Protein AF-A0A5N5IT55-F1 (afdb_monomer_lite)

Foldseek 3Di:
DDPDDQPPFDFDDDAPVDDQADPVRHGQKFWDQDPVRDITITRDWDANPVVRHGTHRDDPVCCPVPRPPCPVPPPVPPPPDDD

Radius of gyration: 18.14 Å; chains: 1; bounding box: 72×23×34 Å

Sequence (83 aa):
MDRVKLNSFKKVEVTMATDFFSEDEKPLIWYFKTKGGEMEFFTAPGLHPITGETLRKITPYIIETYVPLHINNTDSFLPRNQE

pLDDT: mean 70.35, std 13.95, range [41.88, 88.69]

Secondary structure (DSSP, 8-state):
----------EE---TTS--B-TTS-B--EEEE-TTS-EEEESS-SB-TTT-PBPEEP-HHHHHHHS------TT--------

Structure (mmCIF, N/CA/C/O backbone):
data_AF-A0A5N5IT55-F1
#
_entry.id   AF-A0A5N5IT55-F1
#
loop_
_atom_site.group_PDB
_atom_site.id
_atom_site.type_symbol
_atom_site.label_atom_id
_atom_site.label_alt_id
_atom_site.label_comp_id
_atom_site.label_asym_id
_atom_site.label_entity_id
_atom_site.label_seq_id
_atom_site.pdbx_PDB_ins_code
_atom_site.Cartn_x
_atom_site.Cartn_y
_atom_site.Cartn_z
_atom_site.occupancy
_atom_site.B_iso_or_equiv
_atom_site.auth_seq_id
_atom_site.auth_comp_id
_atom_site.auth_asym_id
_atom_site.auth_atom_id
_atom_site.pdbx_PDB_model_num
ATOM 1 N N . MET A 1 1 ? -22.979 -16.142 15.971 1.00 41.88 1 MET A N 1
ATOM 2 C CA . MET A 1 1 ? -21.970 -15.070 16.151 1.00 41.88 1 MET A CA 1
ATOM 3 C C . MET A 1 1 ? -20.713 -15.527 15.441 1.00 41.88 1 MET A C 1
ATOM 5 O O . MET A 1 1 ? -19.841 -16.174 16.012 1.00 41.88 1 MET A O 1
ATOM 9 N N . ASP A 1 2 ? -20.725 -15.288 14.144 1.00 46.25 2 ASP A N 1
ATOM 10 C CA . ASP A 1 2 ? -20.007 -16.034 13.126 1.00 46.25 2 ASP A CA 1
ATOM 11 C C . ASP A 1 2 ? -18.611 -15.440 12.946 1.00 46.25 2 ASP A C 1
ATOM 13 O O . ASP A 1 2 ? -18.412 -14.448 12.251 1.00 46.25 2 ASP A O 1
ATOM 17 N N . ARG A 1 3 ? -17.62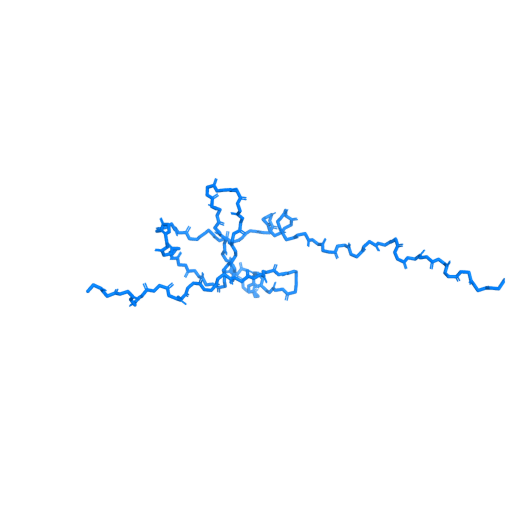7 -16.035 13.624 1.00 49.31 3 ARG A N 1
ATOM 18 C CA . ARG A 1 3 ? -16.213 -15.626 13.592 1.00 49.31 3 ARG A CA 1
ATOM 19 C C . ARG A 1 3 ? -15.490 -16.187 12.361 1.00 49.31 3 ARG A C 1
ATOM 21 O O . ARG A 1 3 ? -14.408 -16.748 12.486 1.00 49.31 3 ARG A O 1
ATOM 28 N N . VAL A 1 4 ? -16.098 -16.118 11.179 1.00 57.00 4 VAL A N 1
ATOM 29 C CA . VAL A 1 4 ? -15.509 -16.675 9.950 1.00 57.00 4 VAL A CA 1
ATOM 30 C C . VAL A 1 4 ? -15.722 -15.704 8.804 1.00 57.00 4 VAL A C 1
ATOM 32 O O . VAL A 1 4 ? -16.661 -15.836 8.030 1.00 57.00 4 VAL A O 1
ATOM 35 N N . LYS A 1 5 ? -14.863 -14.692 8.718 1.00 50.00 5 LYS A N 1
ATOM 36 C CA . LYS A 1 5 ? -14.605 -13.913 7.498 1.00 50.00 5 LYS A CA 1
ATOM 37 C C . LYS A 1 5 ? -13.579 -12.871 7.862 1.00 50.00 5 LYS A C 1
ATOM 39 O O . LYS A 1 5 ? -13.979 -11.798 8.262 1.00 50.00 5 LYS A O 1
ATOM 44 N N . LEU A 1 6 ? -12.288 -13.189 7.800 1.00 49.75 6 LEU A N 1
ATOM 45 C CA . LEU A 1 6 ? -11.264 -12.141 7.738 1.00 49.75 6 LEU A CA 1
ATOM 46 C C . LEU A 1 6 ? -9.855 -12.639 7.370 1.00 49.75 6 LEU A C 1
ATOM 48 O O . LEU A 1 6 ? -8.872 -11.979 7.671 1.00 49.75 6 LEU A O 1
ATOM 52 N N . ASN A 1 7 ? -9.719 -13.807 6.737 1.00 50.09 7 ASN A N 1
ATOM 53 C CA . ASN A 1 7 ? -8.404 -14.435 6.542 1.00 50.09 7 ASN A CA 1
ATOM 54 C C . ASN A 1 7 ? -7.774 -14.171 5.159 1.00 50.09 7 ASN A C 1
ATOM 56 O O . ASN A 1 7 ? -6.853 -14.882 4.757 1.00 50.09 7 ASN A O 1
ATOM 60 N N . SER A 1 8 ? -8.280 -13.195 4.402 1.00 48.97 8 SER A N 1
ATOM 61 C CA . SER A 1 8 ? -7.941 -13.047 2.975 1.00 48.97 8 SER A CA 1
ATOM 62 C C . SER A 1 8 ? -7.024 -11.866 2.650 1.00 48.97 8 SER A C 1
ATOM 64 O O . SER A 1 8 ? -6.730 -11.650 1.482 1.00 48.97 8 SER A O 1
ATOM 66 N N . PHE A 1 9 ? -6.529 -11.139 3.653 1.00 56.66 9 PHE A N 1
ATOM 67 C CA . PHE A 1 9 ? -5.477 -10.135 3.472 1.00 56.66 9 PHE A CA 1
ATOM 68 C C . PHE A 1 9 ? -4.192 -10.668 4.095 1.00 56.66 9 PHE A C 1
ATOM 70 O O . PHE A 1 9 ? -3.848 -10.343 5.229 1.00 56.66 9 PHE A O 1
ATOM 77 N N . LYS A 1 10 ? -3.509 -11.570 3.380 1.00 59.81 10 LYS A N 1
ATOM 78 C CA . LYS A 1 10 ? -2.176 -12.014 3.792 1.00 59.81 10 LYS A CA 1
ATOM 79 C C . LYS A 1 10 ? -1.220 -10.836 3.621 1.00 59.81 10 LYS A C 1
ATOM 81 O O . LYS A 1 10 ? -0.875 -10.486 2.496 1.00 59.81 10 LYS A O 1
ATOM 86 N N . LYS A 1 11 ? -0.818 -10.233 4.742 1.00 70.06 11 LYS A N 1
ATOM 87 C CA . LYS A 1 11 ? 0.379 -9.394 4.807 1.00 70.06 11 LYS A CA 1
ATOM 88 C C . LYS A 1 11 ? 1.537 -10.199 4.228 1.00 70.06 11 LYS A C 1
ATOM 90 O O . LYS A 1 11 ? 1.714 -11.364 4.594 1.00 70.06 11 LYS A O 1
ATOM 95 N N . VAL A 1 12 ? 2.285 -9.592 3.322 1.00 73.75 12 VAL A N 1
ATOM 96 C CA . VAL A 1 12 ? 3.492 -10.189 2.761 1.00 73.75 12 VAL A CA 1
ATOM 97 C C . VAL A 1 12 ? 4.689 -9.347 3.165 1.00 73.75 12 VAL A C 1
ATOM 99 O O . VAL A 1 12 ? 4.612 -8.121 3.262 1.00 73.75 12 VAL A O 1
ATOM 102 N N . GLU A 1 13 ? 5.799 -10.019 3.423 1.00 72.25 13 GLU A N 1
ATOM 103 C CA . GLU A 1 13 ? 7.082 -9.354 3.542 1.00 72.25 13 GLU A CA 1
ATOM 104 C C . GLU A 1 13 ? 7.603 -9.128 2.122 1.00 72.25 13 GLU A C 1
ATOM 106 O O . GLU A 1 13 ? 7.999 -10.064 1.429 1.00 72.25 13 GLU A O 1
ATOM 111 N N . VAL A 1 14 ? 7.480 -7.893 1.640 1.00 72.62 14 VAL A N 1
ATOM 112 C CA . VAL A 1 14 ? 7.989 -7.516 0.322 1.00 72.62 14 VAL A CA 1
ATOM 113 C C . VAL A 1 14 ? 9.479 -7.234 0.426 1.00 72.62 14 VAL A C 1
ATOM 115 O O . VAL A 1 14 ? 9.943 -6.557 1.341 1.00 72.62 14 VAL A O 1
ATOM 118 N N . THR A 1 15 ? 10.231 -7.753 -0.531 1.00 71.06 15 THR A N 1
ATOM 119 C CA . THR A 1 15 ? 11.671 -7.515 -0.665 1.00 71.06 15 THR A CA 1
ATOM 120 C C . THR A 1 15 ? 11.943 -6.907 -2.033 1.00 71.06 15 THR A C 1
ATOM 122 O O . THR A 1 15 ? 11.061 -6.879 -2.886 1.00 71.06 15 THR A O 1
ATOM 125 N N . MET A 1 16 ? 13.167 -6.453 -2.295 1.00 68.38 16 MET A N 1
ATOM 126 C CA . MET A 1 16 ? 13.541 -5.964 -3.630 1.00 68.38 16 MET A CA 1
ATOM 127 C C . MET A 1 16 ? 13.420 -7.010 -4.744 1.00 68.38 16 MET A C 1
ATOM 129 O O . MET A 1 16 ? 13.358 -6.649 -5.911 1.00 68.38 16 MET A O 1
ATOM 133 N N . ALA A 1 17 ? 13.369 -8.295 -4.390 1.00 75.38 17 ALA A N 1
ATOM 134 C CA . ALA A 1 17 ? 13.102 -9.378 -5.329 1.00 75.38 17 ALA A CA 1
ATOM 135 C C . ALA A 1 17 ? 11.605 -9.531 -5.660 1.00 75.38 17 ALA A C 1
ATOM 137 O O . ALA A 1 17 ? 11.240 -10.411 -6.431 1.00 75.38 17 ALA A O 1
ATOM 138 N N . THR A 1 18 ? 10.730 -8.736 -5.036 1.00 80.56 18 THR A N 1
ATOM 139 C CA . THR A 1 18 ? 9.286 -8.751 -5.286 1.00 80.56 18 THR A CA 1
ATOM 140 C C . THR A 1 18 ? 8.929 -7.761 -6.386 1.00 80.56 18 THR A C 1
ATOM 142 O O . THR A 1 18 ? 9.352 -6.607 -6.355 1.00 80.56 18 THR A O 1
ATOM 145 N N . ASP A 1 19 ? 8.084 -8.184 -7.321 1.00 83.56 19 ASP A N 1
ATOM 146 C CA . ASP A 1 19 ? 7.535 -7.309 -8.350 1.00 83.56 19 ASP A CA 1
ATOM 147 C C . ASP A 1 19 ? 6.520 -6.326 -7.753 1.00 83.56 19 ASP A C 1
ATOM 149 O O . ASP A 1 19 ? 5.379 -6.667 -7.432 1.00 83.56 19 ASP A O 1
ATOM 153 N N . PHE A 1 20 ? 6.944 -5.073 -7.594 1.00 84.06 20 PHE A N 1
ATOM 154 C CA . PHE A 1 20 ? 6.080 -3.991 -7.115 1.00 84.06 20 PHE A CA 1
ATOM 155 C C . PHE A 1 20 ? 5.209 -3.384 -8.211 1.00 84.06 20 PHE A C 1
ATOM 157 O O . PHE A 1 20 ? 4.137 -2.849 -7.917 1.00 84.06 20 PHE A O 1
ATOM 164 N N . PHE A 1 21 ? 5.663 -3.469 -9.459 1.00 85.50 21 PHE A N 1
ATOM 165 C CA . PHE A 1 21 ? 4.984 -2.944 -10.634 1.00 85.50 21 PHE A CA 1
ATOM 166 C C . PHE A 1 21 ? 4.946 -4.013 -11.722 1.00 85.50 21 PHE A C 1
ATOM 168 O O . PHE A 1 21 ? 5.895 -4.773 -11.877 1.00 85.50 21 PHE A O 1
ATOM 175 N N . SER A 1 22 ? 3.845 -4.074 -12.468 1.00 85.69 22 SER A N 1
ATOM 176 C CA . SER A 1 22 ? 3.786 -4.849 -13.713 1.00 85.69 22 SER A CA 1
ATOM 177 C C . SER A 1 22 ? 4.603 -4.173 -14.816 1.00 85.69 22 SER A C 1
ATOM 179 O O . SER A 1 22 ? 4.897 -2.984 -14.721 1.00 85.69 22 SER A O 1
ATOM 181 N N . GLU A 1 23 ? 4.845 -4.890 -15.918 1.00 84.38 23 GLU A N 1
ATOM 182 C CA . GLU A 1 23 ? 5.404 -4.318 -17.160 1.00 84.38 23 GLU A CA 1
ATOM 183 C C . GLU A 1 23 ? 4.624 -3.092 -17.674 1.00 84.38 23 GLU A C 1
ATOM 185 O O . GLU A 1 23 ? 5.193 -2.224 -18.319 1.00 84.38 23 GLU A O 1
ATOM 190 N N . ASP A 1 24 ? 3.334 -2.989 -17.340 1.00 84.56 24 ASP A N 1
ATOM 191 C CA . ASP A 1 24 ? 2.448 -1.869 -17.693 1.00 84.56 24 ASP A CA 1
ATOM 192 C C . ASP A 1 24 ? 2.477 -0.713 -16.663 1.00 84.56 24 ASP A C 1
ATOM 194 O O . ASP A 1 24 ? 1.515 0.040 -16.543 1.00 84.56 24 ASP A O 1
ATOM 198 N N . GLU A 1 25 ? 3.514 -0.629 -15.821 1.00 79.12 25 GLU A N 1
ATOM 199 C CA . GLU A 1 25 ? 3.677 0.377 -14.747 1.00 79.12 25 GLU A CA 1
ATOM 200 C C . GLU A 1 25 ? 2.549 0.382 -13.689 1.00 79.12 25 GLU A C 1
ATOM 202 O O . GLU A 1 25 ? 2.397 1.305 -12.881 1.00 79.12 25 GLU A O 1
ATOM 207 N N . LYS A 1 26 ? 1.740 -0.681 -13.650 1.00 83.69 26 LYS A N 1
ATOM 208 C CA . LYS A 1 26 ? 0.645 -0.830 -12.686 1.00 83.69 26 LYS A CA 1
ATOM 209 C C . LYS A 1 26 ? 1.175 -1.307 -11.335 1.00 83.69 26 LYS A C 1
ATOM 211 O O . LYS A 1 26 ? 1.872 -2.320 -11.308 1.00 83.69 26 LYS A O 1
ATOM 216 N N . PRO A 1 27 ? 0.815 -0.655 -10.214 1.00 84.81 27 PRO A N 1
ATOM 217 C CA . PRO A 1 27 ? 1.220 -1.106 -8.888 1.00 84.81 27 PRO A CA 1
ATOM 218 C C . PRO A 1 27 ? 0.589 -2.471 -8.586 1.00 84.81 27 PRO A C 1
ATOM 220 O O . PRO A 1 27 ? -0.634 -2.607 -8.593 1.00 84.81 27 PRO A O 1
ATOM 223 N N . LEU A 1 28 ? 1.439 -3.463 -8.331 1.00 86.75 28 LEU A N 1
ATOM 224 C CA . LEU A 1 28 ? 1.089 -4.825 -7.910 1.00 86.75 28 LEU A CA 1
ATOM 225 C C . LEU A 1 28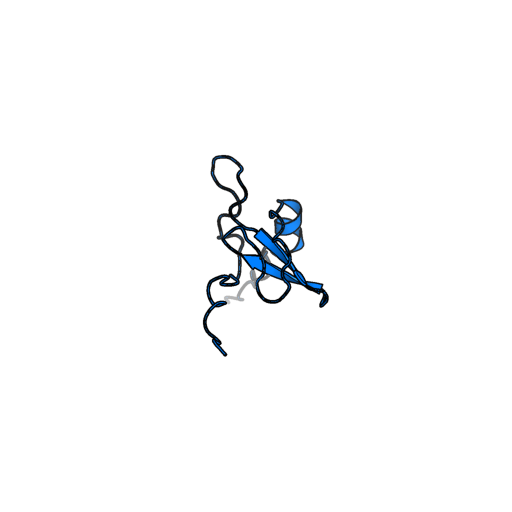 ? 1.131 -5.003 -6.393 1.00 86.75 28 LEU A C 1
ATOM 227 O O . LEU A 1 28 ? 0.662 -6.009 -5.867 1.00 86.75 28 LEU A O 1
ATOM 231 N N . ILE A 1 29 ? 1.712 -4.035 -5.691 1.00 86.81 29 ILE A N 1
ATOM 232 C CA . ILE A 1 29 ? 1.794 -4.027 -4.240 1.00 86.81 29 ILE A CA 1
ATOM 233 C C . ILE A 1 29 ? 1.067 -2.796 -3.709 1.00 86.81 29 ILE A C 1
ATOM 235 O O . ILE A 1 29 ? 1.137 -1.686 -4.250 1.00 86.81 29 ILE A O 1
ATOM 239 N N . TRP A 1 30 ? 0.383 -2.996 -2.595 1.00 88.69 30 TRP A N 1
ATOM 240 C CA . TRP A 1 30 ? -0.266 -1.951 -1.831 1.00 88.69 30 TRP A CA 1
ATOM 241 C C . TRP A 1 30 ? 0.307 -1.916 -0.426 1.00 88.69 30 TRP A C 1
ATOM 243 O O . TRP A 1 30 ? 0.708 -2.941 0.119 1.00 88.69 30 TRP A O 1
ATOM 253 N N . TYR A 1 31 ? 0.338 -0.728 0.161 1.00 85.50 31 TYR A N 1
ATOM 254 C CA . TYR A 1 31 ? 0.821 -0.518 1.512 1.00 85.50 31 TYR A CA 1
ATOM 255 C C . TYR A 1 31 ? -0.265 0.095 2.392 1.00 85.50 31 TYR A C 1
ATOM 257 O O . TYR A 1 31 ? -1.138 0.843 1.938 1.00 85.50 31 TYR A O 1
ATOM 265 N N . PHE A 1 32 ? -0.192 -0.203 3.679 1.00 85.06 32 PHE A N 1
ATOM 266 C CA . PHE A 1 32 ? -1.013 0.396 4.712 1.00 85.06 32 PHE A CA 1
ATOM 267 C C . PHE A 1 32 ? -0.118 0.926 5.817 1.00 85.06 32 PHE A C 1
ATOM 269 O O . PHE A 1 32 ? 0.797 0.241 6.264 1.00 85.06 32 PHE A O 1
ATOM 276 N N . LYS A 1 33 ? -0.383 2.157 6.252 1.00 81.31 33 LYS A N 1
ATOM 277 C CA . LYS A 1 33 ? 0.304 2.753 7.393 1.00 81.31 33 LYS A CA 1
ATOM 278 C C . LYS A 1 33 ? -0.602 2.626 8.606 1.00 81.31 33 LYS A C 1
ATOM 280 O O . LYS A 1 33 ? -1.644 3.278 8.656 1.00 81.31 33 LYS A O 1
ATOM 285 N N . THR A 1 34 ? -0.198 1.823 9.581 1.00 76.81 34 THR A N 1
ATOM 286 C CA . THR A 1 34 ? -0.942 1.700 10.836 1.00 76.81 34 THR A CA 1
ATOM 287 C C . THR A 1 34 ? -0.684 2.920 11.727 1.00 76.81 34 THR A C 1
ATOM 289 O O . THR A 1 34 ? 0.309 3.641 11.576 1.00 76.81 34 THR A O 1
ATOM 292 N N . LYS A 1 35 ? -1.560 3.153 12.713 1.00 75.56 35 LYS A N 1
ATOM 293 C CA . LYS A 1 35 ? -1.360 4.217 13.716 1.00 75.56 35 LYS A CA 1
ATOM 294 C C . LYS A 1 35 ? -0.095 4.020 14.560 1.00 75.56 35 LYS A C 1
ATOM 296 O O . LYS A 1 35 ? 0.397 4.993 15.119 1.00 75.56 35 LYS A O 1
ATOM 301 N N . GLY A 1 36 ? 0.430 2.795 14.629 1.00 72.50 36 GLY A N 1
ATOM 302 C CA . GLY A 1 36 ? 1.683 2.474 15.314 1.00 72.50 36 GLY A CA 1
ATOM 303 C C . GLY A 1 36 ? 2.936 2.898 14.547 1.00 72.50 36 GLY A C 1
ATOM 304 O O . GLY A 1 36 ? 4.035 2.765 15.069 1.00 72.50 36 GLY A O 1
ATOM 305 N N . GLY A 1 37 ? 2.791 3.417 13.321 1.00 74.69 37 GLY A N 1
ATOM 306 C CA . GLY A 1 37 ? 3.924 3.773 12.465 1.00 74.69 37 GLY A CA 1
ATOM 307 C C . GLY A 1 37 ? 4.487 2.595 11.670 1.00 74.69 37 GLY A C 1
ATOM 308 O O . GLY A 1 37 ? 5.424 2.783 10.899 1.00 74.69 37 GLY A O 1
ATOM 309 N N . GLU A 1 38 ? 3.892 1.411 11.803 1.00 76.31 38 GLU A N 1
ATOM 310 C CA . GLU A 1 38 ? 4.259 0.233 11.027 1.00 76.31 38 GLU A CA 1
ATOM 311 C C . GLU A 1 38 ? 3.683 0.330 9.611 1.00 76.31 38 GLU A C 1
ATOM 313 O O . GLU A 1 38 ? 2.531 0.738 9.414 1.00 76.31 38 GLU A O 1
ATOM 318 N N . MET A 1 39 ? 4.493 -0.046 8.621 1.00 79.00 39 MET A N 1
ATOM 319 C CA . MET A 1 39 ? 4.034 -0.225 7.249 1.00 79.00 39 MET A CA 1
ATOM 320 C C . MET A 1 39 ? 3.797 -1.692 6.961 1.00 79.00 39 MET A C 1
ATOM 322 O O . MET A 1 39 ? 4.660 -2.538 7.183 1.00 79.00 39 MET A O 1
ATOM 326 N N . GLU A 1 40 ? 2.615 -1.981 6.445 1.00 81.81 40 GLU A N 1
ATOM 327 C CA . GLU A 1 40 ? 2.221 -3.323 6.056 1.00 81.81 40 GLU A CA 1
ATOM 328 C C . GLU A 1 40 ? 2.026 -3.366 4.552 1.00 81.81 40 GLU A C 1
ATOM 330 O O . GLU A 1 40 ? 1.348 -2.506 3.991 1.00 81.81 40 GLU A O 1
ATOM 335 N N . PHE A 1 41 ? 2.621 -4.364 3.907 1.00 83.75 41 PHE A N 1
ATOM 336 C CA . PHE A 1 41 ? 2.560 -4.540 2.465 1.00 83.75 41 PHE A CA 1
ATOM 337 C C . PHE A 1 41 ? 1.670 -5.726 2.097 1.00 83.75 41 PHE A C 1
ATOM 339 O O . PHE A 1 41 ? 1.610 -6.740 2.798 1.00 83.75 41 PHE A O 1
ATOM 346 N N . PHE A 1 42 ? 0.970 -5.582 0.977 1.00 83.31 42 PHE A N 1
ATOM 347 C CA . PHE A 1 42 ? -0.039 -6.513 0.492 1.00 83.31 42 PHE A CA 1
ATOM 348 C C . PHE A 1 42 ? 0.082 -6.668 -1.024 1.00 83.31 42 PHE A C 1
ATOM 350 O O . PHE A 1 42 ? 0.268 -5.688 -1.739 1.00 83.31 42 PHE A O 1
ATOM 357 N N . THR A 1 43 ? -0.087 -7.891 -1.523 1.00 80.44 43 THR A N 1
ATOM 358 C CA . THR A 1 43 ? -0.050 -8.230 -2.962 1.00 80.44 43 THR A CA 1
ATOM 359 C C . THR A 1 43 ? -1.387 -8.068 -3.674 1.00 80.44 43 THR A C 1
ATOM 361 O O . THR A 1 43 ? -1.519 -8.417 -4.843 1.00 80.44 43 THR A O 1
ATOM 364 N N . ALA A 1 44 ? -2.406 -7.573 -2.972 1.00 73.81 44 ALA A N 1
ATOM 365 C CA . ALA A 1 44 ? -3.735 -7.385 -3.523 1.00 73.81 44 ALA A CA 1
ATOM 366 C C . ALA A 1 44 ? -4.325 -6.045 -3.072 1.00 73.81 44 ALA A C 1
ATOM 368 O O . ALA A 1 44 ? -4.146 -5.656 -1.912 1.00 73.81 44 ALA A O 1
ATOM 369 N N . PRO A 1 45 ? -5.072 -5.359 -3.954 1.00 75.88 45 PRO A N 1
ATOM 370 C CA . PRO A 1 45 ? -5.835 -4.192 -3.563 1.00 75.88 45 PRO A CA 1
ATOM 371 C C . PRO A 1 45 ? -7.002 -4.626 -2.676 1.00 75.88 45 PRO A C 1
ATOM 373 O O . PRO A 1 45 ? -7.614 -5.675 -2.882 1.00 75.88 45 PRO A O 1
ATOM 376 N N . GLY A 1 46 ? -7.369 -3.784 -1.717 1.00 72.56 46 GLY A N 1
ATOM 377 C CA . GLY A 1 46 ? -8.595 -3.980 -0.958 1.00 72.56 46 GLY A CA 1
ATOM 378 C C . GLY A 1 46 ? -8.660 -3.152 0.312 1.00 72.56 46 GLY A C 1
ATOM 379 O O . GLY A 1 46 ? -7.987 -2.128 0.451 1.00 72.56 46 GLY A O 1
ATOM 380 N N . LEU A 1 47 ? -9.532 -3.590 1.216 1.00 70.19 47 LEU A N 1
ATOM 381 C CA . LEU A 1 47 ? -9.796 -2.942 2.493 1.00 70.19 47 LEU A CA 1
ATOM 382 C C . LEU A 1 47 ? -9.190 -3.782 3.605 1.00 70.19 47 LEU A C 1
ATOM 384 O O . LEU A 1 47 ? -9.518 -4.962 3.741 1.00 70.19 47 LEU A O 1
ATOM 388 N N . HIS A 1 48 ? -8.332 -3.163 4.410 1.00 66.62 48 HIS A N 1
ATOM 389 C CA . HIS A 1 48 ? -7.786 -3.819 5.578 1.00 66.62 48 HIS A CA 1
ATOM 390 C C . HIS A 1 48 ? -8.941 -4.170 6.510 1.00 66.62 48 HIS A C 1
ATOM 392 O O . HIS A 1 48 ? -9.725 -3.298 6.884 1.00 66.62 48 HIS A O 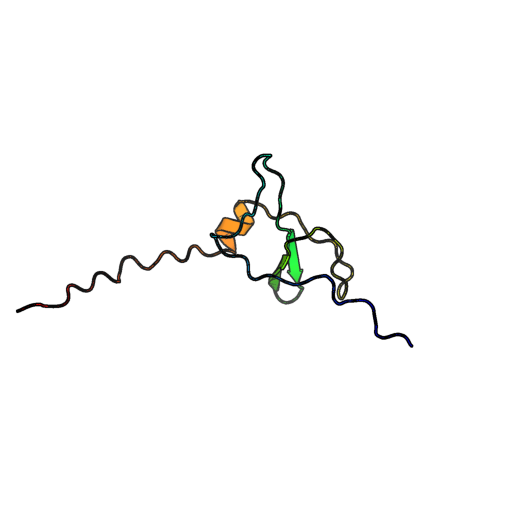1
ATOM 398 N N . PRO A 1 49 ? -9.101 -5.434 6.891 1.00 61.25 49 PRO A N 1
ATOM 399 C CA . PRO A 1 49 ? -10.401 -5.847 7.365 1.00 61.25 49 PRO A CA 1
ATOM 400 C C . PRO A 1 49 ? -10.557 -5.619 8.881 1.00 61.25 49 PRO A C 1
ATOM 402 O O . PRO A 1 49 ? -11.663 -5.672 9.410 1.00 61.25 49 PRO A O 1
ATOM 405 N N . ILE A 1 50 ? -9.449 -5.313 9.569 1.00 65.19 50 ILE A N 1
ATOM 406 C CA . ILE A 1 50 ? -9.405 -4.950 10.993 1.00 65.19 50 ILE A CA 1
ATOM 407 C C . ILE A 1 50 ? -9.585 -3.437 11.176 1.00 65.19 50 ILE A C 1
ATOM 409 O O . ILE A 1 50 ? -10.260 -3.006 12.104 1.00 65.19 50 ILE A O 1
ATOM 413 N N . THR A 1 51 ? -8.986 -2.621 10.301 1.00 67.00 51 THR A N 1
ATOM 414 C CA . THR A 1 51 ? -9.065 -1.148 10.392 1.00 67.00 51 THR A CA 1
ATOM 415 C C . THR A 1 51 ? -10.160 -0.559 9.507 1.00 67.00 51 THR A C 1
ATOM 417 O O . THR A 1 51 ? -10.572 0.573 9.727 1.00 67.00 51 THR A O 1
ATOM 420 N N . GLY A 1 52 ? -10.650 -1.313 8.520 1.00 70.19 52 GLY A N 1
ATOM 421 C CA . GLY A 1 52 ? -11.606 -0.843 7.516 1.00 70.19 52 GLY A CA 1
ATOM 422 C C . GLY A 1 52 ? -11.013 0.158 6.523 1.00 70.19 52 GLY A C 1
ATOM 423 O O . GLY A 1 52 ? -11.754 0.760 5.751 1.00 70.19 52 GLY A O 1
ATOM 424 N N . GLU A 1 53 ? -9.697 0.371 6.542 1.00 73.62 53 GLU A N 1
ATOM 425 C CA . GLU A 1 53 ? -9.043 1.391 5.727 1.00 73.62 53 GLU A CA 1
ATOM 426 C C . GLU A 1 53 ? -8.588 0.841 4.373 1.00 73.62 53 GLU A C 1
ATOM 428 O O . GLU A 1 53 ? -8.212 -0.324 4.228 1.00 73.62 53 GLU A O 1
ATOM 433 N N . THR A 1 54 ? -8.627 1.699 3.356 1.00 80.94 54 THR A N 1
ATOM 434 C CA . THR A 1 54 ? -8.220 1.343 1.994 1.00 80.94 54 THR A CA 1
ATOM 435 C C . THR A 1 54 ? -6.704 1.317 1.879 1.00 80.94 54 THR A C 1
ATOM 437 O O . THR A 1 54 ? -6.026 2.283 2.243 1.00 80.94 54 THR A O 1
ATOM 440 N N . LEU A 1 55 ? -6.173 0.224 1.330 1.00 86.06 55 LEU A N 1
ATOM 441 C CA . LEU A 1 55 ? -4.748 0.111 1.049 1.00 86.06 55 LEU A CA 1
ATOM 442 C C . LEU A 1 55 ? -4.333 1.151 -0.001 1.00 86.06 55 LEU A C 1
ATOM 444 O O . LEU A 1 55 ? -5.019 1.361 -1.007 1.00 86.06 55 LEU A O 1
ATOM 448 N N . ARG A 1 56 ? -3.196 1.808 0.218 1.00 86.00 56 ARG A N 1
ATOM 449 C CA . ARG A 1 56 ? -2.655 2.805 -0.709 1.00 86.00 56 ARG A CA 1
ATOM 450 C C . ARG A 1 56 ? -1.744 2.123 -1.720 1.00 86.00 56 ARG A C 1
ATOM 452 O O . ARG A 1 56 ? -0.996 1.215 -1.376 1.00 86.00 56 ARG A O 1
ATOM 459 N N . LYS A 1 57 ? -1.803 2.563 -2.979 1.00 87.38 57 LYS A N 1
ATOM 460 C CA . LYS A 1 57 ? -0.898 2.083 -4.034 1.00 87.38 57 LYS A CA 1
ATOM 461 C C . LYS A 1 57 ? 0.551 2.348 -3.639 1.00 87.38 57 LYS A C 1
ATOM 463 O O . LYS A 1 57 ? 0.860 3.482 -3.272 1.00 87.38 57 LYS A O 1
ATOM 468 N N . ILE A 1 58 ? 1.417 1.339 -3.708 1.00 86.62 58 ILE A N 1
ATOM 469 C CA . ILE A 1 58 ? 2.839 1.570 -3.459 1.00 86.62 58 ILE A CA 1
ATOM 470 C C . ILE A 1 58 ? 3.408 2.516 -4.521 1.00 86.62 58 ILE A C 1
ATOM 472 O O . ILE A 1 58 ? 2.953 2.543 -5.666 1.00 86.62 58 ILE A O 1
ATOM 476 N N . THR A 1 59 ? 4.379 3.330 -4.126 1.00 86.12 59 THR A N 1
ATOM 477 C CA . THR A 1 59 ? 5.098 4.236 -5.023 1.00 86.12 59 THR A CA 1
ATOM 478 C C . THR A 1 59 ? 6.586 3.900 -4.993 1.00 86.12 59 THR A C 1
ATOM 480 O O . THR A 1 59 ? 7.061 3.391 -3.975 1.00 86.12 59 THR A O 1
ATOM 483 N N . PRO A 1 60 ? 7.343 4.210 -6.061 1.00 82.56 60 PRO A N 1
ATOM 484 C CA . PRO A 1 60 ? 8.795 4.009 -6.077 1.00 82.56 60 PRO A CA 1
ATOM 485 C C . PRO A 1 60 ? 9.490 4.676 -4.882 1.00 82.56 60 PRO A C 1
ATOM 487 O O . PRO A 1 60 ? 10.360 4.076 -4.268 1.00 82.56 60 PRO A O 1
ATOM 490 N N . TYR A 1 61 ? 9.018 5.856 -4.467 1.00 85.00 61 TYR A N 1
ATOM 491 C CA . TYR A 1 61 ? 9.509 6.548 -3.273 1.00 85.00 61 TYR A CA 1
ATOM 492 C C . TYR A 1 61 ? 9.322 5.739 -1.978 1.00 85.00 61 TYR A C 1
ATOM 494 O O . TYR A 1 61 ? 10.217 5.694 -1.136 1.00 85.00 61 TYR A O 1
ATOM 502 N N . ILE A 1 62 ? 8.163 5.089 -1.808 1.00 84.56 62 ILE A N 1
ATOM 503 C CA . ILE A 1 62 ? 7.903 4.233 -0.643 1.00 84.56 62 ILE A CA 1
ATOM 504 C C . ILE A 1 62 ? 8.798 2.999 -0.682 1.00 84.56 62 ILE A C 1
ATOM 506 O O . ILE A 1 62 ? 9.313 2.616 0.360 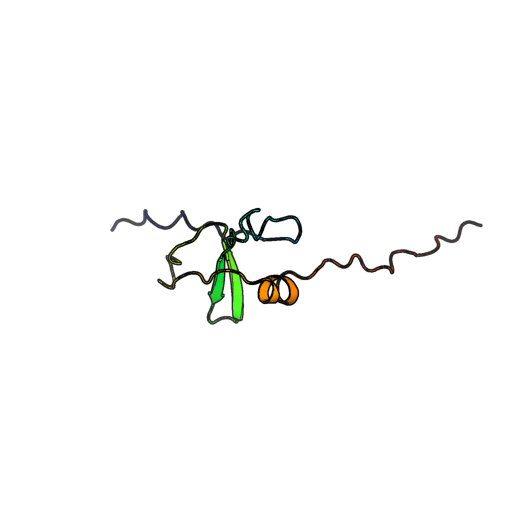1.00 84.56 62 ILE A O 1
ATOM 510 N N . ILE A 1 63 ? 9.008 2.404 -1.855 1.00 80.62 63 ILE A N 1
ATOM 511 C CA . ILE A 1 63 ? 9.905 1.253 -2.003 1.00 80.62 63 ILE A CA 1
ATOM 512 C C . ILE A 1 63 ? 11.321 1.659 -1.601 1.00 80.62 63 ILE A C 1
ATOM 514 O O . ILE A 1 63 ? 11.893 1.040 -0.722 1.00 80.62 63 ILE A O 1
ATOM 518 N N . GLU A 1 64 ? 11.849 2.751 -2.142 1.00 78.69 64 GLU A N 1
ATOM 519 C CA . GLU A 1 64 ? 13.199 3.224 -1.816 1.00 78.69 64 GLU A CA 1
ATOM 520 C C . GLU A 1 64 ? 13.365 3.597 -0.331 1.00 78.69 64 GLU A C 1
ATOM 522 O O . GLU A 1 64 ? 14.406 3.337 0.268 1.00 78.69 64 GLU A O 1
ATOM 527 N N . THR A 1 65 ? 12.326 4.169 0.286 1.00 80.69 65 THR A N 1
ATOM 528 C CA . THR A 1 65 ? 12.367 4.606 1.692 1.00 80.69 65 THR A CA 1
ATOM 529 C C .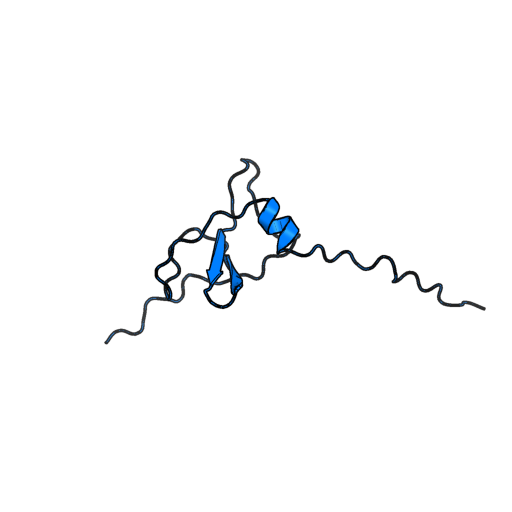 THR A 1 65 ? 12.160 3.457 2.686 1.00 80.69 65 THR A C 1
ATOM 531 O O . THR A 1 65 ? 12.764 3.459 3.757 1.00 80.69 65 THR A O 1
ATOM 534 N N . TYR A 1 66 ? 11.271 2.507 2.376 1.00 77.94 66 TYR A N 1
ATOM 535 C CA . TYR A 1 66 ? 10.785 1.493 3.325 1.00 77.94 66 TYR A CA 1
ATOM 536 C C . TYR A 1 66 ? 11.168 0.062 2.985 1.00 77.94 66 TYR A C 1
ATOM 538 O O . TYR A 1 66 ? 11.108 -0.790 3.868 1.00 77.94 66 TYR A O 1
ATOM 546 N N . VAL A 1 67 ? 11.540 -0.219 1.740 1.00 73.06 67 VAL A N 1
ATOM 547 C CA . VAL A 1 67 ? 12.179 -1.474 1.355 1.00 73.06 67 VAL A CA 1
ATOM 548 C C . VAL A 1 67 ? 13.669 -1.166 1.356 1.00 73.06 67 VAL A C 1
ATOM 550 O O . VAL A 1 67 ? 14.200 -0.756 0.322 1.00 73.06 67 VAL A O 1
ATOM 553 N N . PRO A 1 68 ? 14.356 -1.277 2.513 1.00 62.31 68 PRO A N 1
ATOM 554 C CA . PRO A 1 68 ? 15.786 -1.072 2.532 1.00 62.31 68 PRO A CA 1
ATOM 555 C C . PRO A 1 68 ? 16.377 -2.040 1.515 1.00 62.31 68 PRO A C 1
ATOM 557 O O . PRO A 1 68 ? 16.197 -3.258 1.616 1.00 62.31 68 PRO A O 1
ATOM 560 N N . LEU A 1 69 ? 17.077 -1.486 0.524 1.00 57.81 69 LEU A N 1
ATOM 561 C CA . LEU A 1 69 ? 18.130 -2.217 -0.151 1.00 57.81 69 LEU A CA 1
ATOM 562 C C . LEU A 1 69 ? 18.912 -2.865 0.985 1.00 57.81 69 LEU A C 1
ATOM 564 O O . LEU A 1 69 ? 19.521 -2.161 1.795 1.00 57.81 69 LEU A O 1
ATOM 568 N N . HIS A 1 70 ? 18.902 -4.193 1.063 1.00 52.31 70 HIS A N 1
ATOM 569 C CA . HIS A 1 70 ? 20.043 -4.867 1.646 1.00 52.31 70 HIS A CA 1
ATOM 570 C C . HIS A 1 70 ? 21.172 -4.538 0.667 1.00 52.31 70 HIS A C 1
ATOM 572 O O . HIS A 1 70 ? 21.498 -5.317 -0.228 1.00 52.31 70 HIS A O 1
ATOM 578 N N . ILE A 1 71 ? 21.708 -3.313 0.764 1.00 48.72 71 ILE A N 1
ATOM 579 C CA . ILE A 1 71 ? 23.077 -3.056 0.403 1.00 48.72 71 ILE A CA 1
ATOM 580 C C . ILE A 1 71 ? 23.798 -4.052 1.288 1.00 48.72 71 ILE A C 1
ATOM 582 O O . ILE A 1 71 ? 23.932 -3.883 2.497 1.00 48.72 71 ILE A O 1
ATOM 586 N N . ASN A 1 72 ? 24.104 -5.204 0.701 1.00 45.31 72 ASN A N 1
ATOM 587 C CA . ASN A 1 72 ? 25.126 -6.070 1.226 1.00 45.31 72 ASN A CA 1
ATOM 588 C C . ASN A 1 72 ? 26.262 -5.102 1.492 1.00 45.31 72 ASN A C 1
ATOM 590 O O . ASN A 1 72 ? 26.754 -4.483 0.547 1.00 45.31 72 ASN A O 1
ATOM 594 N N . ASN A 1 73 ? 26.535 -4.851 2.772 1.00 43.25 73 ASN A N 1
ATOM 595 C CA . ASN A 1 73 ? 27.662 -4.046 3.173 1.00 43.25 73 ASN A CA 1
ATOM 596 C C . ASN A 1 73 ? 28.822 -4.543 2.322 1.00 43.25 73 ASN A C 1
ATOM 598 O O . ASN A 1 73 ? 29.247 -5.697 2.446 1.00 43.25 73 ASN A O 1
ATOM 602 N N . THR A 1 74 ? 29.315 -3.677 1.445 1.00 49.19 74 THR A N 1
ATOM 603 C CA . THR A 1 74 ? 30.588 -3.830 0.751 1.00 49.19 74 THR A CA 1
ATOM 604 C C . THR A 1 74 ? 31.716 -3.660 1.777 1.00 49.19 74 THR A C 1
ATOM 606 O O . THR A 1 74 ? 32.639 -2.890 1.581 1.00 49.19 74 THR A O 1
ATOM 609 N N . ASP A 1 75 ? 31.590 -4.345 2.911 1.00 48.47 75 ASP A N 1
ATOM 610 C CA . ASP A 1 75 ? 32.534 -4.461 4.017 1.00 48.47 75 ASP A CA 1
ATOM 611 C C . ASP A 1 75 ? 32.753 -5.947 4.370 1.00 48.47 75 ASP A C 1
ATOM 613 O O . ASP A 1 75 ? 33.564 -6.294 5.215 1.00 48.47 75 ASP A O 1
ATOM 617 N N . SER A 1 76 ? 32.108 -6.879 3.647 1.00 47.38 76 SER A N 1
ATOM 618 C CA . SER A 1 76 ? 32.505 -8.296 3.661 1.00 47.38 76 SER A CA 1
ATOM 619 C C . SER A 1 76 ? 33.701 -8.594 2.739 1.00 47.38 76 SER A C 1
ATOM 621 O O . SER A 1 76 ? 33.967 -9.745 2.406 1.00 47.38 76 SER A O 1
ATOM 623 N N . PHE A 1 77 ? 34.467 -7.569 2.354 1.00 54.16 77 PHE A N 1
ATOM 624 C CA . PHE A 1 77 ? 35.853 -7.738 1.922 1.00 54.16 77 PHE A CA 1
ATOM 625 C C . PHE A 1 77 ? 36.761 -7.634 3.147 1.00 54.16 77 PHE A C 1
ATOM 627 O O . PHE A 1 77 ? 37.583 -6.731 3.256 1.00 54.16 77 PHE A O 1
ATOM 634 N N . LEU A 1 78 ? 36.636 -8.582 4.074 1.00 60.12 78 LEU A N 1
ATOM 635 C CA . LEU A 1 78 ? 37.786 -8.891 4.910 1.00 60.12 78 LEU A CA 1
ATOM 636 C C . LEU A 1 78 ? 38.803 -9.553 3.972 1.00 60.12 78 LEU A C 1
ATOM 638 O O . LEU A 1 78 ? 38.497 -10.638 3.460 1.00 60.12 78 LEU A O 1
ATOM 642 N N . PRO A 1 79 ? 39.996 -8.979 3.715 1.00 52.53 79 PRO A N 1
ATOM 643 C CA . PRO A 1 79 ? 41.087 -9.807 3.249 1.00 52.53 79 PRO A CA 1
ATOM 644 C C . PRO A 1 79 ? 41.313 -10.816 4.371 1.00 52.53 79 PRO A C 1
ATOM 646 O O . PRO A 1 79 ? 41.836 -10.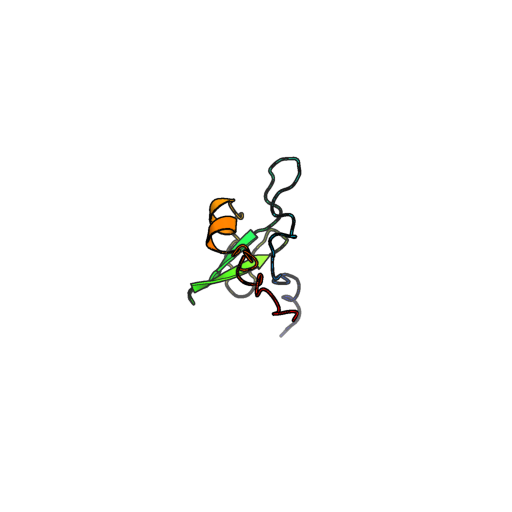499 5.438 1.00 52.53 79 PRO A O 1
ATOM 649 N N . ARG A 1 80 ? 40.832 -12.043 4.164 1.00 51.09 80 ARG A N 1
ATOM 650 C CA . ARG A 1 80 ? 41.305 -13.184 4.928 1.00 51.09 80 ARG A CA 1
ATOM 651 C C . ARG A 1 80 ? 42.804 -13.196 4.673 1.00 51.09 80 ARG A C 1
ATOM 653 O O . ARG A 1 80 ? 43.213 -13.549 3.572 1.00 51.09 80 ARG A O 1
ATOM 660 N N . ASN A 1 81 ? 43.578 -12.746 5.659 1.00 56.34 81 ASN A N 1
ATOM 661 C CA . ASN A 1 81 ? 45.004 -13.008 5.754 1.00 56.34 81 ASN A CA 1
ATOM 662 C C . ASN A 1 81 ? 45.225 -14.465 5.341 1.00 56.34 81 ASN A C 1
ATOM 664 O O . ASN A 1 81 ? 44.873 -15.383 6.085 1.00 56.34 81 ASN A O 1
ATOM 668 N N . GLN A 1 82 ? 45.753 -14.659 4.139 1.00 54.78 82 GLN A N 1
ATOM 669 C CA . GLN A 1 82 ? 46.452 -15.873 3.797 1.00 54.78 82 GLN A CA 1
ATOM 670 C C . GLN A 1 82 ? 47.924 -15.473 3.761 1.00 54.78 82 GLN A C 1
ATOM 672 O O . GLN A 1 82 ? 48.344 -14.763 2.852 1.00 54.78 82 GLN A O 1
ATOM 677 N N . GLU A 1 83 ? 48.623 -15.986 4.777 1.00 55.16 83 GLU A N 1
ATOM 678 C CA . GLU A 1 83 ? 50.066 -16.291 4.841 1.00 55.16 83 GLU A CA 1
ATOM 679 C C . GLU A 1 83 ? 51.016 -15.128 5.162 1.00 55.16 83 GLU A C 1
ATOM 681 O O . GLU A 1 83 ? 51.254 -14.246 4.310 1.00 55.16 83 GLU A O 1
#

Organism: NCBI:txid2597517